Protein AF-A0AAN7GWX0-F1 (afdb_monomer)

pLDDT: mean 81.47, std 19.21, range [38.41, 98.56]

Radius of gyration: 35.19 Å; Cα contacts (8 Å, |Δi|>4): 285; chains: 1; bounding box: 68×93×85 Å

Solvent-accessible surface area (backbone atoms only — not comparable to full-atom values): 8100 Å² total; per-residue (Å²): 142,85,82,88,81,93,78,89,82,81,88,81,84,84,80,82,80,79,81,74,80,79,80,79,77,79,76,75,72,76,77,79,68,79,74,67,73,87,76,54,61,30,38,40,39,31,10,56,23,58,84,56,31,78,53,75,73,47,77,48,67,64,71,36,57,88,47,58,70,42,67,49,99,65,49,35,19,11,34,33,39,36,34,71,55,64,62,81,72,52,61,32,35,39,36,7,55,28,62,77,57,30,81,64,67,48,81,38,57,50,58,88,79,38,45,54,23,69,38,67,51,97,63,57,19,24,11,30,34,42,36,22,76,115

Sequence (134 aa):
MHASAFFVQLAALAAIAHAAPAAELDIIEPENHNITARSGWRTANVYTGSFCSGQTLGSHINFGCGGSCHKVDGQIWSILLNQEGTGNPKPTASLFMGDNCSGQHVSAGIYKNQHSGCTNLNNPAKSYYLYWNC

Foldseek 3Di:
DDDDDDDDDDDDDDDDPDDDDDDDPPPPDPPPPVPPPQDWKKKKWFALDAPSDHDTQDIDIDAEAPWDKFFGPGWTFKMKIFTPDFDPDWKKKWFAQDGRNDDDTDIDTDDHPDGMDMDGDPGTGGMMTIYGPD

Structure (mmCIF, N/CA/C/O backbone):
data_AF-A0AAN7GWX0-F1
#
_entry.id   AF-A0AAN7GWX0-F1
#
loop_
_atom_site.group_PDB
_atom_site.id
_atom_site.type_symbol
_atom_site.label_atom_id
_atom_site.label_alt_id
_atom_site.label_comp_id
_atom_site.label_asym_id
_atom_site.label_entity_id
_atom_site.label_seq_id
_atom_site.pdbx_PDB_ins_code
_atom_site.Cartn_x
_atom_site.Cartn_y
_atom_site.Cartn_z
_atom_site.occupancy
_atom_site.B_iso_or_equiv
_atom_site.auth_seq_id
_atom_site.auth_comp_id
_atom_site.auth_asym_id
_atom_site.auth_atom_id
_atom_site.pdbx_PDB_model_num
ATOM 1 N N . MET A 1 1 ? 52.543 -82.459 -68.320 1.00 46.09 1 MET A N 1
ATOM 2 C CA . MET A 1 1 ? 53.440 -81.439 -67.737 1.00 46.09 1 MET A CA 1
ATOM 3 C C . MET A 1 1 ? 53.495 -80.271 -68.703 1.00 46.09 1 MET A C 1
ATOM 5 O O . MET A 1 1 ? 54.020 -80.476 -69.782 1.00 46.09 1 MET A O 1
ATOM 9 N N . HIS A 1 2 ? 52.861 -79.145 -68.371 1.00 38.41 2 HIS A N 1
ATOM 10 C CA . HIS A 1 2 ? 53.174 -77.767 -68.787 1.00 38.41 2 HIS A CA 1
ATOM 11 C C . HIS A 1 2 ? 52.242 -76.840 -67.984 1.00 38.41 2 HIS A C 1
ATOM 13 O O . HIS A 1 2 ? 51.106 -77.207 -67.690 1.00 38.41 2 HIS A O 1
ATOM 19 N N . ALA A 1 3 ? 52.804 -75.728 -67.526 1.00 42.62 3 ALA A N 1
ATOM 20 C CA . ALA A 1 3 ? 52.337 -74.876 -66.439 1.00 42.62 3 ALA A CA 1
ATOM 21 C C . ALA A 1 3 ? 51.472 -73.688 -66.906 1.00 42.62 3 ALA A C 1
ATOM 23 O O . ALA A 1 3 ? 51.308 -73.472 -68.104 1.00 42.62 3 ALA A O 1
ATOM 24 N N . SER A 1 4 ? 51.077 -72.874 -65.916 1.00 46.19 4 SER A N 1
ATOM 25 C CA . SER A 1 4 ? 50.676 -71.455 -66.012 1.00 46.19 4 SER A CA 1
ATOM 26 C C . SER A 1 4 ? 49.176 -71.217 -66.250 1.00 46.19 4 SER A C 1
ATOM 28 O O . SER A 1 4 ? 48.554 -71.912 -67.034 1.00 46.19 4 SER A O 1
ATOM 30 N N . ALA A 1 5 ? 48.497 -70.260 -65.617 1.00 51.50 5 ALA A N 1
ATOM 31 C CA . ALA A 1 5 ? 48.919 -69.163 -64.755 1.00 51.50 5 ALA A CA 1
ATOM 32 C C . ALA A 1 5 ? 47.786 -68.812 -63.773 1.00 51.50 5 ALA A C 1
ATOM 34 O O . ALA A 1 5 ? 46.607 -68.857 -64.119 1.00 51.50 5 ALA A O 1
ATOM 35 N N . PHE A 1 6 ? 48.177 -68.426 -62.560 1.00 49.00 6 PHE A N 1
ATOM 36 C CA . PHE A 1 6 ? 47.354 -67.705 -61.594 1.00 49.00 6 PHE A CA 1
ATOM 37 C C . PHE A 1 6 ? 47.050 -66.304 -62.140 1.00 49.00 6 PHE A C 1
ATOM 39 O O . PHE A 1 6 ? 47.983 -65.557 -62.432 1.00 49.00 6 PHE A O 1
ATOM 46 N N . PHE A 1 7 ? 45.776 -65.919 -62.206 1.00 52.06 7 PHE A N 1
ATOM 47 C CA . PHE A 1 7 ? 45.385 -64.515 -62.304 1.00 52.06 7 PHE A CA 1
ATOM 48 C C . PHE A 1 7 ? 44.506 -64.143 -61.112 1.00 52.06 7 PHE A C 1
ATOM 50 O O . PHE A 1 7 ? 43.405 -64.650 -60.921 1.00 52.06 7 PHE A O 1
ATOM 57 N N . VAL A 1 8 ? 45.078 -63.264 -60.295 1.00 53.75 8 VAL A N 1
ATOM 58 C CA . VAL A 1 8 ? 44.460 -62.524 -59.198 1.00 53.75 8 VAL A CA 1
ATOM 59 C C . VAL A 1 8 ? 43.378 -61.617 -59.782 1.00 53.75 8 VAL A C 1
ATOM 61 O O . VAL A 1 8 ? 43.671 -60.848 -60.696 1.00 53.75 8 VAL A O 1
ATOM 64 N N . GLN A 1 9 ? 42.157 -61.658 -59.245 1.00 54.78 9 GLN A N 1
ATOM 65 C CA . GLN A 1 9 ? 41.152 -60.637 -59.534 1.00 54.78 9 GLN A CA 1
ATOM 66 C C . GLN A 1 9 ? 40.741 -59.914 -58.252 1.00 54.78 9 GLN A C 1
ATOM 68 O O . GLN A 1 9 ? 40.329 -60.499 -57.254 1.00 54.78 9 GLN A O 1
ATOM 73 N N . LEU A 1 10 ? 40.998 -58.614 -58.325 1.00 54.41 10 LEU A N 1
ATOM 74 C CA . LEU A 1 10 ? 40.991 -57.582 -57.307 1.00 54.41 10 LEU A CA 1
ATOM 75 C C . LEU A 1 10 ? 39.553 -57.261 -56.868 1.00 54.41 10 LEU A C 1
ATOM 77 O O . LEU A 1 10 ? 38.666 -57.101 -57.705 1.00 54.41 10 LEU A O 1
ATOM 81 N N . ALA A 1 11 ? 39.337 -57.136 -55.559 1.00 54.19 11 ALA A N 1
ATOM 82 C CA . ALA A 1 11 ? 38.079 -56.690 -54.974 1.00 54.19 11 ALA A CA 1
ATOM 83 C C . ALA A 1 11 ? 37.832 -55.198 -55.265 1.00 54.19 11 ALA A C 1
ATOM 85 O O . ALA A 1 11 ? 38.698 -54.365 -55.006 1.00 54.19 11 ALA A O 1
ATOM 86 N N . ALA A 1 12 ? 36.633 -54.857 -55.742 1.00 55.56 12 ALA A N 1
ATOM 87 C CA . ALA A 1 12 ? 36.152 -53.481 -55.825 1.00 55.56 12 ALA A CA 1
ATOM 88 C C . ALA A 1 12 ? 34.980 -53.305 -54.848 1.00 55.56 12 ALA A C 1
ATOM 90 O O . ALA A 1 12 ? 33.860 -53.738 -55.115 1.00 55.56 12 ALA A O 1
ATOM 91 N N . LEU A 1 13 ? 35.255 -52.699 -53.691 1.00 55.94 13 LEU A N 1
ATOM 92 C CA . LEU A 1 13 ? 34.251 -52.318 -52.700 1.00 55.94 13 LEU A CA 1
ATOM 93 C C . LEU A 1 13 ? 33.798 -50.883 -53.015 1.00 55.94 13 LEU A C 1
ATOM 95 O O . LEU A 1 13 ? 34.538 -49.929 -52.784 1.00 55.94 13 LEU A O 1
ATOM 99 N N . ALA A 1 14 ? 32.606 -50.725 -53.589 1.00 57.59 14 ALA A N 1
ATOM 100 C CA . ALA A 1 14 ? 32.020 -49.415 -53.862 1.00 57.59 14 ALA A CA 1
ATOM 101 C C . ALA A 1 14 ? 31.397 -48.847 -52.575 1.00 57.59 14 ALA A C 1
ATOM 103 O O . ALA A 1 14 ? 30.331 -49.283 -52.143 1.00 57.59 14 ALA A O 1
ATOM 104 N N . ALA A 1 15 ? 32.067 -47.879 -51.949 1.00 56.31 15 ALA A N 1
ATOM 105 C CA . ALA A 1 15 ? 31.513 -47.116 -50.836 1.00 56.31 15 ALA A CA 1
ATOM 106 C C . ALA A 1 15 ? 30.633 -45.978 -51.381 1.00 56.31 15 ALA A C 1
ATOM 108 O O . ALA A 1 15 ? 31.136 -45.015 -51.956 1.00 56.31 15 ALA A O 1
ATOM 109 N N . ILE A 1 16 ? 29.313 -46.083 -51.205 1.00 63.56 16 ILE A N 1
ATOM 110 C CA . ILE A 1 16 ? 28.370 -45.003 -51.519 1.00 63.56 16 ILE A CA 1
ATOM 111 C C . ILE A 1 16 ? 28.280 -44.094 -50.290 1.00 63.56 16 ILE A C 1
ATOM 113 O O . ILE A 1 16 ? 27.527 -44.364 -49.353 1.00 63.56 16 ILE A O 1
ATOM 117 N N . ALA A 1 17 ? 29.070 -43.020 -50.283 1.00 54.59 17 ALA A N 1
ATOM 118 C CA . ALA A 1 17 ? 28.944 -41.946 -49.306 1.00 54.59 17 ALA A CA 1
ATOM 119 C C . ALA A 1 17 ? 27.649 -41.163 -49.586 1.00 54.59 17 ALA A C 1
ATOM 121 O O . ALA A 1 17 ? 27.576 -40.372 -50.523 1.00 54.59 17 ALA A O 1
ATOM 122 N N . HIS A 1 18 ? 26.608 -41.409 -48.790 1.00 50.88 18 HIS A N 1
ATOM 123 C CA . HIS A 1 18 ? 25.409 -40.577 -48.781 1.00 50.88 18 HIS A CA 1
ATOM 124 C C . HIS A 1 18 ? 25.745 -39.254 -48.088 1.00 50.88 18 HIS A C 1
ATOM 126 O O . HIS A 1 18 ? 25.905 -39.206 -46.869 1.00 50.88 18 HIS A O 1
ATOM 132 N N . ALA A 1 19 ? 25.882 -38.186 -48.874 1.00 54.31 19 ALA A N 1
ATOM 133 C CA . ALA A 1 19 ? 25.996 -36.830 -48.362 1.00 54.31 19 ALA A CA 1
ATOM 134 C C . ALA A 1 19 ? 24.679 -36.447 -47.667 1.00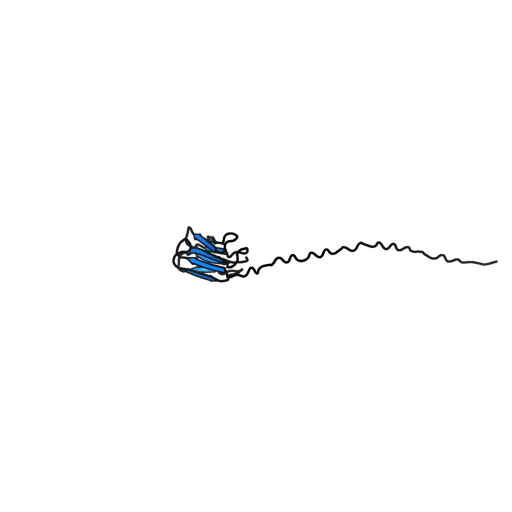 54.31 19 ALA A C 1
ATOM 136 O O . ALA A 1 19 ? 23.648 -36.278 -48.318 1.00 54.31 19 ALA A O 1
ATOM 137 N N . ALA A 1 20 ? 24.708 -36.349 -46.338 1.00 61.56 20 ALA A N 1
ATOM 138 C CA . ALA A 1 20 ? 23.620 -35.762 -45.570 1.00 61.56 20 ALA A CA 1
ATOM 139 C C . ALA A 1 20 ? 23.596 -34.241 -45.822 1.00 61.56 20 ALA A C 1
ATOM 141 O O . ALA A 1 20 ? 24.662 -33.617 -45.791 1.00 61.56 20 ALA A O 1
ATOM 142 N N . PRO A 1 21 ? 22.428 -33.625 -46.077 1.00 55.28 21 PRO A N 1
ATOM 143 C CA . PRO A 1 21 ? 22.339 -32.177 -46.189 1.00 55.28 21 PRO A CA 1
ATOM 144 C C . PRO A 1 21 ? 22.670 -31.545 -44.833 1.00 55.28 21 PRO A C 1
ATOM 146 O O . PRO A 1 21 ? 22.158 -31.967 -43.794 1.00 55.28 21 PRO A O 1
ATOM 149 N N . ALA A 1 22 ? 23.554 -30.549 -44.850 1.00 58.31 22 ALA A N 1
ATOM 150 C CA . ALA A 1 22 ? 23.852 -29.733 -43.685 1.00 58.31 22 ALA A CA 1
ATOM 151 C C . ALA A 1 22 ? 22.564 -29.026 -43.247 1.00 58.31 22 ALA A C 1
ATOM 153 O O . ALA A 1 22 ? 21.954 -28.306 -44.034 1.00 58.31 22 ALA A O 1
ATOM 154 N N . ALA A 1 23 ? 22.137 -29.264 -42.008 1.00 61.97 23 ALA A N 1
ATOM 155 C CA . ALA A 1 23 ? 21.085 -28.475 -41.392 1.00 61.97 23 ALA A CA 1
ATOM 156 C C . ALA A 1 23 ? 21.589 -27.031 -41.284 1.00 61.97 23 ALA A C 1
ATOM 158 O O . ALA A 1 23 ? 22.553 -26.756 -40.568 1.00 61.97 23 ALA A O 1
ATOM 159 N N . GLU A 1 24 ? 20.973 -26.133 -42.044 1.00 57.75 24 GLU A N 1
ATOM 160 C CA . GLU A 1 24 ? 21.209 -24.701 -41.944 1.00 57.75 24 GLU A CA 1
ATOM 161 C C . GLU A 1 24 ? 20.669 -24.252 -40.585 1.00 57.75 24 GLU A C 1
ATOM 163 O O . GLU A 1 24 ? 19.476 -24.359 -40.296 1.00 57.75 24 GLU A O 1
ATOM 168 N N . LEU A 1 25 ? 21.587 -23.879 -39.692 1.00 51.72 25 LEU A N 1
ATOM 169 C CA . LEU A 1 25 ? 21.250 -23.346 -38.384 1.00 51.72 25 LEU A CA 1
ATOM 170 C C . LEU A 1 25 ? 20.678 -21.949 -38.630 1.00 51.72 25 LEU A C 1
ATOM 172 O O . LEU A 1 25 ? 21.433 -21.009 -38.866 1.00 51.72 25 LEU A O 1
ATOM 176 N N . ASP A 1 26 ? 19.355 -21.832 -38.633 1.00 52.28 26 ASP A N 1
ATOM 177 C CA . ASP A 1 26 ? 18.676 -20.544 -38.700 1.00 52.28 26 ASP A CA 1
ATOM 178 C C . ASP A 1 26 ? 19.015 -19.792 -37.404 1.00 52.28 26 ASP A C 1
ATOM 180 O O . ASP A 1 26 ? 18.521 -20.108 -36.314 1.00 52.28 26 ASP A O 1
ATOM 18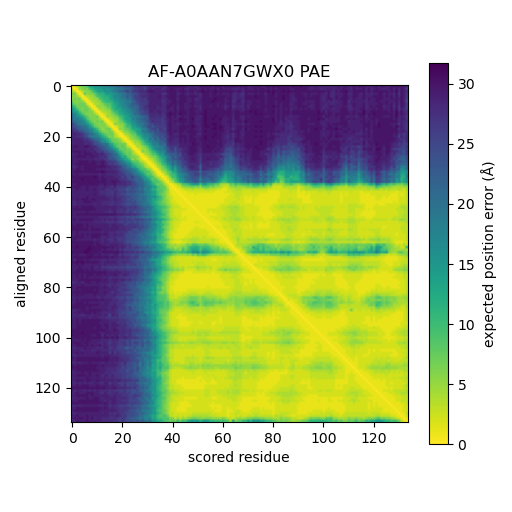4 N N . ILE A 1 27 ? 19.988 -18.884 -37.485 1.00 56.62 27 ILE A N 1
ATOM 185 C CA . ILE A 1 27 ? 20.389 -18.039 -36.365 1.00 56.62 27 ILE A CA 1
ATOM 186 C C . ILE A 1 27 ? 19.252 -17.041 -36.196 1.00 56.62 27 ILE A C 1
ATOM 188 O O . ILE A 1 27 ? 19.210 -16.011 -36.862 1.00 56.62 27 ILE A O 1
ATOM 192 N N . ILE A 1 28 ? 18.319 -17.365 -35.304 1.00 60.97 28 ILE A N 1
ATOM 193 C CA . ILE A 1 28 ? 17.329 -16.414 -34.811 1.00 60.97 28 ILE A CA 1
ATOM 194 C C . ILE A 1 28 ? 18.130 -15.276 -34.173 1.00 60.97 28 ILE A C 1
ATOM 196 O O . ILE A 1 28 ? 18.687 -15.438 -33.083 1.00 60.97 28 ILE A O 1
ATOM 200 N N . GLU A 1 29 ? 18.245 -14.145 -34.874 1.00 60.09 29 GLU A N 1
ATOM 201 C CA . GLU A 1 29 ? 18.754 -12.917 -34.277 1.00 60.09 29 GLU A CA 1
ATOM 202 C C . GLU A 1 29 ? 17.926 -12.660 -33.016 1.00 60.09 29 GLU A C 1
ATOM 204 O O . GLU A 1 29 ? 16.692 -12.679 -33.090 1.00 60.09 29 GLU A O 1
ATOM 209 N N . PRO A 1 30 ? 18.556 -12.475 -31.842 1.00 56.16 30 PRO A N 1
ATOM 210 C CA . PRO A 1 30 ? 17.808 -12.131 -30.654 1.00 56.16 30 PRO A CA 1
ATOM 211 C C . PRO A 1 30 ? 17.097 -10.821 -30.966 1.00 56.16 30 PRO A C 1
ATOM 213 O O . PRO A 1 30 ? 17.747 -9.787 -31.131 1.00 56.16 30 PRO A O 1
ATOM 216 N N . GLU A 1 31 ? 15.768 -10.878 -31.088 1.00 56.28 31 GLU A N 1
ATOM 217 C CA . GLU A 1 31 ? 14.948 -9.683 -31.144 1.00 56.28 31 GLU A CA 1
ATOM 218 C C . GLU A 1 31 ? 15.383 -8.864 -29.938 1.00 56.28 31 GLU A C 1
ATOM 220 O O . GLU A 1 31 ? 15.257 -9.293 -28.785 1.00 56.28 31 GLU A O 1
ATOM 225 N N . ASN A 1 32 ? 16.020 -7.731 -30.220 1.00 45.81 32 ASN A N 1
ATOM 226 C CA . ASN A 1 32 ? 16.518 -6.814 -29.218 1.00 45.81 32 ASN A CA 1
ATOM 227 C C . ASN A 1 32 ? 15.279 -6.107 -28.665 1.00 45.81 32 ASN A C 1
ATOM 229 O O . ASN A 1 32 ? 15.041 -4.921 -28.892 1.00 45.81 32 ASN A O 1
ATOM 233 N N . HIS A 1 33 ? 14.417 -6.875 -27.992 1.00 44.44 33 HIS A N 1
ATOM 234 C CA . HIS A 1 33 ? 13.448 -6.349 -27.073 1.00 44.44 33 HIS A CA 1
ATOM 235 C C . HIS A 1 33 ? 14.294 -5.531 -26.118 1.00 44.44 33 HIS A C 1
ATOM 237 O O . HIS A 1 33 ? 15.047 -6.080 -25.316 1.00 44.44 33 HIS A O 1
ATOM 243 N N . ASN A 1 34 ? 14.220 -4.212 -26.255 1.00 44.94 34 ASN A N 1
ATOM 244 C CA . ASN A 1 34 ? 14.642 -3.302 -25.217 1.00 44.94 34 ASN A CA 1
ATOM 245 C C . ASN A 1 34 ? 13.882 -3.748 -23.966 1.00 44.94 34 ASN A C 1
ATOM 247 O O . ASN A 1 34 ? 12.734 -3.356 -23.748 1.00 44.94 34 ASN A O 1
ATOM 251 N N . ILE A 1 35 ? 14.489 -4.627 -23.168 1.00 48.69 35 ILE A N 1
ATOM 252 C CA . ILE A 1 35 ? 14.043 -4.933 -21.823 1.00 48.69 35 ILE A CA 1
ATOM 253 C C . ILE A 1 35 ? 14.397 -3.662 -21.068 1.00 48.69 35 ILE A C 1
ATOM 255 O O . ILE A 1 35 ? 15.443 -3.567 -20.429 1.00 48.69 35 ILE A O 1
ATOM 259 N N . THR A 1 36 ? 13.563 -2.631 -21.225 1.00 50.97 36 THR A N 1
ATOM 260 C CA . THR A 1 36 ? 13.629 -1.441 -20.394 1.00 50.97 36 THR A CA 1
ATOM 261 C C . THR A 1 36 ? 13.651 -1.964 -18.974 1.00 50.97 36 THR A C 1
ATOM 263 O O . THR A 1 36 ? 12.773 -2.746 -18.589 1.00 50.97 36 THR A O 1
ATOM 266 N N . ALA A 1 37 ? 14.710 -1.635 -18.236 1.00 47.38 37 ALA A N 1
ATOM 267 C CA . ALA A 1 37 ? 14.876 -2.131 -16.889 1.00 47.38 37 ALA A CA 1
ATOM 268 C C . ALA A 1 37 ? 13.572 -1.864 -16.129 1.00 47.38 37 ALA A C 1
ATOM 270 O O . ALA A 1 37 ? 13.134 -0.723 -16.004 1.00 47.38 37 ALA A O 1
ATOM 271 N N . ARG A 1 38 ? 12.933 -2.927 -15.622 1.00 55.72 38 ARG A N 1
ATOM 272 C CA . ARG A 1 38 ? 11.702 -2.852 -14.809 1.00 55.72 38 ARG A CA 1
ATOM 273 C C . ARG A 1 38 ? 11.952 -2.186 -13.443 1.00 55.72 38 ARG A C 1
ATOM 275 O O . ARG A 1 38 ? 11.153 -2.319 -12.521 1.00 55.72 38 ARG A O 1
ATOM 282 N N . SER A 1 39 ? 13.109 -1.550 -13.279 1.00 56.22 39 SER A N 1
ATOM 283 C CA . SER A 1 39 ? 13.598 -0.927 -12.066 1.00 56.22 39 SER A CA 1
ATOM 284 C C . SER A 1 39 ? 13.282 0.560 -12.116 1.00 56.22 39 SER A C 1
ATOM 286 O O . SER A 1 39 ? 14.030 1.356 -12.672 1.00 56.22 39 SER A O 1
ATOM 288 N N . GLY A 1 40 ? 12.158 0.904 -11.511 1.00 72.31 40 GLY A N 1
ATOM 289 C CA . GLY A 1 40 ? 11.858 2.256 -11.082 1.00 72.31 40 GLY A CA 1
ATOM 290 C C . GLY A 1 40 ? 11.444 2.240 -9.617 1.00 72.31 40 GLY A C 1
ATOM 291 O O . GLY A 1 40 ? 11.232 1.167 -9.027 1.00 72.31 40 GLY A O 1
ATOM 292 N N . TRP A 1 41 ? 11.336 3.421 -9.022 1.00 85.19 41 TRP A N 1
ATOM 293 C CA . TRP A 1 41 ? 10.913 3.561 -7.638 1.00 85.19 41 TRP A CA 1
ATOM 294 C C . TRP A 1 41 ? 9.484 3.044 -7.494 1.00 85.19 41 TRP A C 1
ATOM 296 O O . TRP A 1 41 ? 8.603 3.407 -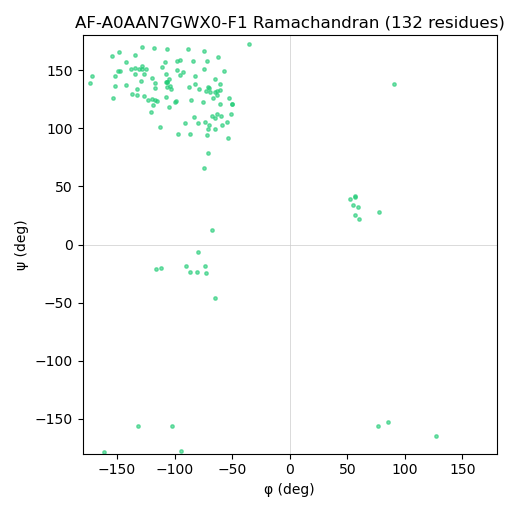8.273 1.00 85.19 41 TRP A O 1
ATOM 306 N N . ARG A 1 42 ? 9.242 2.205 -6.485 1.00 90.50 42 ARG A N 1
ATOM 307 C CA . ARG A 1 42 ? 7.880 1.876 -6.043 1.00 90.50 42 ARG A CA 1
ATOM 308 C C . ARG A 1 42 ? 7.677 2.346 -4.626 1.00 90.50 42 ARG A C 1
ATOM 310 O O . ARG A 1 42 ? 8.574 2.191 -3.798 1.00 90.50 42 ARG A O 1
ATOM 317 N N . THR A 1 43 ? 6.509 2.901 -4.350 1.00 94.38 43 THR A N 1
ATOM 318 C CA . THR A 1 43 ? 6.181 3.391 -3.015 1.00 94.38 43 THR A CA 1
ATOM 319 C C . THR A 1 43 ? 4.832 2.873 -2.559 1.00 94.38 43 THR A C 1
ATOM 321 O O . THR A 1 43 ? 3.952 2.588 -3.372 1.00 94.38 43 THR A O 1
ATOM 324 N N . ALA A 1 44 ? 4.689 2.720 -1.249 1.00 96.88 44 ALA A N 1
ATOM 325 C CA . ALA A 1 44 ? 3.438 2.371 -0.600 1.00 96.88 44 ALA A CA 1
ATOM 326 C C . ALA A 1 44 ? 3.217 3.311 0.581 1.00 96.88 44 ALA A C 1
ATOM 328 O O . ALA A 1 44 ? 4.103 3.441 1.424 1.00 96.88 44 ALA A O 1
ATOM 329 N N . ASN A 1 45 ? 2.044 3.932 0.655 1.00 98.06 45 ASN A N 1
ATOM 330 C CA . ASN A 1 45 ? 1.620 4.737 1.797 1.00 98.06 45 ASN A CA 1
ATOM 331 C C . ASN A 1 45 ? 0.269 4.236 2.293 1.00 98.06 45 ASN A C 1
ATOM 333 O O . ASN A 1 45 ? -0.664 4.124 1.502 1.00 98.06 45 ASN A O 1
ATOM 337 N N . VAL A 1 46 ? 0.152 3.954 3.586 1.00 98.12 46 VAL A N 1
ATOM 338 C CA . VAL A 1 46 ? -1.116 3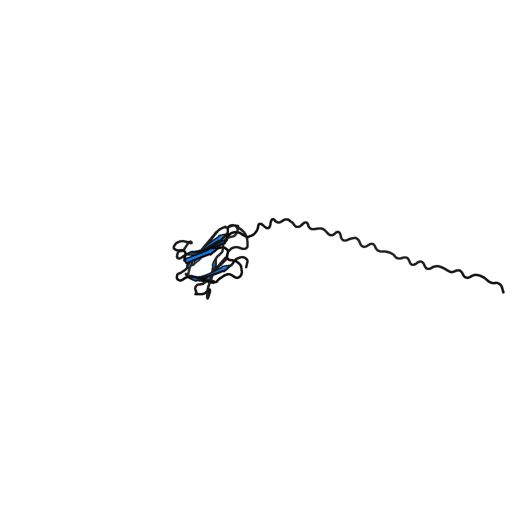.564 4.221 1.00 98.12 46 VAL A CA 1
ATOM 339 C C . VAL A 1 46 ? -1.676 4.724 5.032 1.00 98.12 46 VAL A C 1
ATOM 341 O O . VAL A 1 46 ? -0.915 5.444 5.680 1.00 98.12 46 VAL A O 1
ATOM 344 N N . TYR A 1 47 ? -2.995 4.898 5.019 1.00 98.56 47 TYR A N 1
ATOM 345 C CA . TYR A 1 47 ? -3.648 6.091 5.553 1.00 98.56 47 TYR A CA 1
ATOM 346 C C . TYR A 1 47 ? -4.764 5.776 6.550 1.00 98.56 47 TYR A C 1
ATOM 348 O O . TYR A 1 47 ? -5.441 4.748 6.444 1.00 98.56 47 TYR A O 1
ATOM 356 N N . THR A 1 48 ? -4.988 6.704 7.486 1.00 98.25 48 THR A N 1
ATOM 357 C CA . THR A 1 48 ? -6.115 6.666 8.436 1.00 98.25 48 THR A CA 1
ATOM 358 C C . THR A 1 48 ? -7.464 7.009 7.808 1.00 98.25 48 THR A C 1
ATOM 360 O O . THR A 1 48 ? -8.494 6.722 8.408 1.00 98.25 48 THR A O 1
ATOM 363 N N . GLY A 1 49 ? -7.487 7.646 6.637 1.00 97.69 49 GLY A N 1
ATOM 364 C CA . GLY A 1 49 ? -8.707 8.004 5.921 1.00 97.69 49 GLY A CA 1
ATOM 365 C C . GLY A 1 49 ? -8.952 7.128 4.697 1.00 97.69 49 GLY A C 1
ATOM 366 O O . GLY A 1 49 ? -8.081 6.389 4.235 1.00 97.69 49 GLY A O 1
ATOM 367 N N . SER A 1 50 ? -10.157 7.237 4.141 1.00 97.94 50 SER A N 1
ATOM 368 C CA . SER A 1 50 ? -10.454 6.734 2.796 1.00 97.94 50 SER A CA 1
ATOM 369 C C . SER A 1 50 ? -9.850 7.654 1.729 1.00 97.94 50 SER A C 1
ATOM 371 O O . SER A 1 50 ? -9.443 8.780 2.006 1.00 97.94 50 SER A O 1
ATOM 373 N N . PHE A 1 51 ? -9.804 7.176 0.494 1.00 97.81 51 PHE A N 1
ATOM 374 C CA . PHE A 1 51 ? -9.295 7.856 -0.697 1.00 97.81 51 PHE A CA 1
ATOM 375 C C . PHE A 1 51 ? -7.854 8.354 -0.550 1.00 97.81 51 PHE A C 1
ATOM 377 O O . PHE A 1 51 ? -7.497 9.394 -1.095 1.00 97.81 51 PHE A O 1
ATOM 384 N N . CYS A 1 52 ? -7.027 7.607 0.188 1.00 97.69 52 CYS A N 1
ATOM 385 C CA . CYS A 1 52 ? -5.621 7.920 0.430 1.00 97.69 52 CYS A CA 1
ATOM 386 C C . CYS A 1 52 ? -5.431 9.308 1.056 1.00 97.69 52 CYS A C 1
ATOM 388 O O . CYS A 1 52 ? -4.531 10.060 0.688 1.00 97.69 52 CYS A O 1
ATOM 390 N N . SER A 1 53 ? -6.322 9.641 1.996 1.00 97.94 53 SER A N 1
ATOM 391 C CA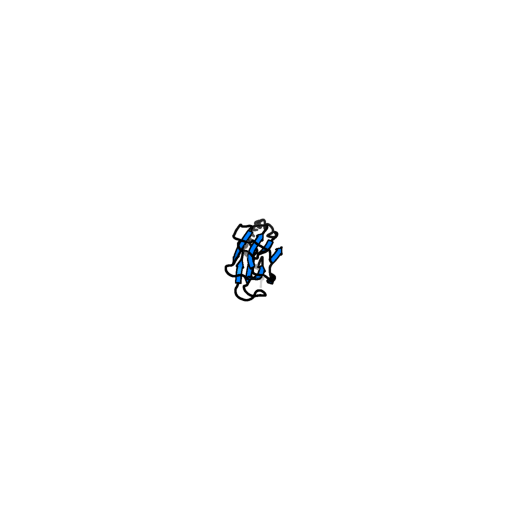 . SER A 1 53 ? -6.359 10.913 2.718 1.00 97.94 53 SER A CA 1
ATOM 392 C C . SER A 1 53 ? -6.150 10.722 4.223 1.00 97.94 53 SER A C 1
ATOM 394 O O . SER A 1 53 ? -6.194 9.608 4.743 1.00 97.94 53 SER A O 1
ATOM 396 N N . GLY A 1 54 ? -5.945 11.822 4.947 1.00 96.69 54 GLY A N 1
ATOM 397 C CA . GLY A 1 54 ? -5.683 11.795 6.385 1.00 96.69 54 GLY A CA 1
ATOM 398 C C . GLY A 1 54 ? -4.205 11.579 6.714 1.00 96.69 54 GLY A C 1
ATOM 399 O O . GLY A 1 54 ? -3.325 11.971 5.949 1.00 96.69 54 GLY A O 1
ATOM 400 N N . GLN A 1 55 ? -3.927 10.998 7.882 1.00 97.69 55 GLN A N 1
ATOM 401 C CA . GLN A 1 55 ? -2.557 10.781 8.351 1.00 97.69 55 GLN A CA 1
ATOM 402 C C . GLN A 1 55 ? -1.961 9.517 7.734 1.00 97.69 55 GLN A C 1
ATOM 404 O O . GLN A 1 55 ? -2.619 8.478 7.670 1.00 97.69 55 GLN A O 1
ATOM 409 N N . THR A 1 56 ? -0.694 9.598 7.329 1.00 97.62 56 THR A N 1
ATOM 410 C CA . THR A 1 56 ? 0.080 8.434 6.892 1.00 97.62 56 THR A CA 1
ATOM 411 C C . THR A 1 56 ? 0.497 7.608 8.109 1.00 97.62 56 THR A C 1
ATOM 413 O O . THR A 1 56 ? 1.174 8.115 9.000 1.00 97.62 56 THR A O 1
ATOM 416 N N . LEU A 1 57 ? 0.117 6.331 8.138 1.00 97.31 57 LEU A N 1
ATOM 417 C CA . LEU A 1 57 ? 0.488 5.377 9.193 1.00 97.31 57 LEU A CA 1
ATOM 418 C C . LEU A 1 57 ? 1.794 4.630 8.891 1.00 97.31 57 LEU A C 1
ATOM 420 O O . LEU A 1 57 ? 2.398 4.040 9.780 1.00 97.31 57 LEU A O 1
ATOM 424 N N . GLY A 1 58 ? 2.221 4.626 7.631 1.00 95.69 58 GLY A N 1
ATOM 425 C CA . GLY A 1 58 ? 3.442 3.972 7.183 1.00 95.69 58 GLY A CA 1
ATOM 426 C C . GLY A 1 58 ? 3.742 4.323 5.734 1.00 95.69 58 GLY A C 1
ATOM 427 O O . GLY A 1 58 ? 2.819 4.492 4.934 1.00 95.69 58 GLY A O 1
ATOM 428 N N . SER A 1 59 ? 5.031 4.448 5.423 1.00 96.12 59 SER A N 1
ATOM 429 C CA . SER A 1 59 ? 5.548 4.778 4.098 1.00 96.12 59 SER A CA 1
ATOM 430 C C . SER A 1 59 ? 6.741 3.887 3.786 1.00 96.12 59 SER A C 1
ATOM 432 O O . SER A 1 59 ? 7.650 3.769 4.607 1.00 96.12 59 SER A O 1
ATOM 434 N N . HIS A 1 60 ? 6.729 3.259 2.615 1.00 95.00 60 HIS A N 1
ATOM 435 C CA . HIS A 1 60 ? 7.766 2.323 2.188 1.00 95.00 60 HIS A CA 1
ATOM 436 C C . HIS A 1 60 ? 8.188 2.603 0.763 1.00 95.00 60 HIS A C 1
ATOM 438 O O . HIS A 1 60 ? 7.359 2.960 -0.076 1.00 95.00 60 HIS A O 1
ATOM 444 N N . ILE A 1 61 ? 9.467 2.372 0.486 1.00 92.38 61 ILE A N 1
ATOM 445 C CA . ILE A 1 61 ? 10.056 2.516 -0.841 1.00 92.38 61 ILE A CA 1
ATOM 446 C C . ILE A 1 61 ? 10.777 1.229 -1.244 1.00 92.38 61 ILE A C 1
ATOM 448 O O . ILE A 1 61 ? 11.357 0.540 -0.408 1.00 92.38 61 ILE A O 1
ATOM 452 N N . ASN A 1 62 ? 10.756 0.914 -2.536 1.00 88.88 62 ASN A N 1
ATOM 453 C CA . ASN A 1 62 ? 11.567 -0.126 -3.174 1.00 88.88 62 ASN A CA 1
ATOM 454 C C . ASN A 1 62 ? 11.437 -1.554 -2.610 1.00 88.88 62 ASN A C 1
ATOM 456 O O . ASN A 1 62 ? 12.319 -2.382 -2.842 1.00 88.88 62 ASN A O 1
ATOM 460 N N . PHE A 1 63 ? 10.304 -1.893 -1.989 1.00 88.88 63 PHE A N 1
ATOM 461 C CA . PHE A 1 63 ? 9.983 -3.266 -1.576 1.00 88.88 63 PHE A CA 1
ATOM 462 C C . PHE A 1 63 ? 10.016 -4.247 -2.762 1.00 88.88 63 PHE A C 1
ATOM 464 O O . PHE A 1 63 ? 9.786 -3.857 -3.909 1.00 88.88 63 PHE A O 1
ATOM 471 N N . GLY A 1 64 ? 10.367 -5.506 -2.495 1.00 85.06 64 GLY A N 1
ATOM 472 C CA . GLY A 1 64 ? 10.639 -6.530 -3.508 1.00 85.06 64 GLY A CA 1
ATOM 473 C C . GLY A 1 64 ? 9.926 -7.849 -3.230 1.00 85.06 64 GLY A C 1
ATOM 474 O O . GLY A 1 64 ? 8.904 -7.873 -2.540 1.00 85.06 64 GLY A O 1
ATOM 475 N N . CYS A 1 65 ? 10.469 -8.942 -3.774 1.00 78.00 65 CYS A N 1
ATOM 476 C CA . CYS A 1 65 ? 9.920 -10.267 -3.536 1.00 78.00 65 CYS A CA 1
ATOM 477 C C . CYS A 1 65 ? 10.414 -10.849 -2.205 1.00 78.00 65 CYS A C 1
ATOM 479 O O . CYS A 1 65 ? 11.540 -10.576 -1.796 1.00 78.00 65 CYS A O 1
ATOM 481 N N . GLY A 1 66 ? 9.559 -11.607 -1.511 1.00 72.12 66 GLY A N 1
ATOM 482 C CA . GLY A 1 66 ? 9.800 -12.022 -0.124 1.00 72.12 66 GLY A CA 1
ATOM 483 C C . GLY A 1 66 ? 9.525 -10.921 0.903 1.00 72.12 66 GLY A C 1
ATOM 484 O O . GLY A 1 66 ? 10.167 -10.909 1.943 1.00 72.12 66 GLY A O 1
ATOM 485 N N . GLY A 1 67 ? 8.608 -10.003 0.576 1.00 74.44 67 GLY A N 1
ATOM 486 C CA . GLY A 1 67 ? 8.188 -8.824 1.335 1.00 74.44 67 GLY A CA 1
ATOM 487 C C . GLY A 1 67 ? 8.121 -8.895 2.866 1.00 74.44 67 GLY A C 1
ATOM 488 O O . GLY A 1 67 ? 8.226 -9.938 3.509 1.00 74.44 67 GLY A O 1
ATOM 489 N N . SER A 1 68 ? 7.881 -7.741 3.479 1.00 84.12 68 SER A N 1
ATOM 490 C CA . SER A 1 68 ? 7.755 -7.602 4.929 1.00 84.12 68 SER A CA 1
ATOM 491 C C . SER A 1 68 ? 6.311 -7.374 5.358 1.00 84.12 68 SER A C 1
ATOM 493 O O . SER A 1 68 ? 5.562 -6.621 4.732 1.00 84.12 68 SER A O 1
ATOM 495 N N . CYS A 1 69 ? 5.937 -8.017 6.464 1.00 94.38 69 CYS A N 1
ATOM 496 C CA . CYS A 1 69 ? 4.722 -7.682 7.185 1.00 94.38 69 CYS A CA 1
ATOM 497 C C . CYS A 1 69 ? 4.951 -6.438 8.049 1.00 94.38 69 CYS A C 1
ATOM 499 O O . CYS A 1 69 ? 5.934 -6.362 8.788 1.00 94.38 69 CYS A O 1
ATOM 501 N N . HIS A 1 70 ? 4.017 -5.495 8.000 1.00 96.38 70 HIS A N 1
ATOM 502 C CA . HIS A 1 70 ? 4.042 -4.265 8.778 1.00 96.38 70 HIS A CA 1
ATOM 503 C C . HIS A 1 70 ? 2.776 -4.157 9.620 1.00 96.38 70 HIS A C 1
ATOM 505 O O . HIS A 1 70 ? 1.667 -4.190 9.087 1.00 96.38 70 HIS A O 1
ATOM 511 N N . LYS A 1 71 ? 2.938 -3.995 10.933 1.00 96.56 71 LYS A N 1
ATOM 512 C CA . LYS A 1 71 ? 1.851 -3.646 11.855 1.00 96.56 71 LYS A CA 1
ATOM 513 C C . LYS A 1 71 ? 1.792 -2.128 12.020 1.00 96.56 71 LYS A C 1
ATOM 515 O O . LYS A 1 71 ? 2.833 -1.473 11.985 1.00 96.56 71 LYS A O 1
ATOM 520 N N . VAL A 1 72 ? 0.600 -1.581 12.234 1.00 95.25 72 VAL A N 1
ATOM 521 C CA . VAL A 1 72 ? 0.414 -0.177 12.626 1.00 95.25 72 VAL A CA 1
ATOM 522 C C . VAL A 1 72 ? -0.392 -0.094 13.914 1.00 95.25 72 VAL A C 1
ATOM 524 O O . VAL A 1 72 ? -1.248 -0.935 14.169 1.00 95.25 72 VAL A O 1
ATOM 527 N N . ASP A 1 73 ? -0.167 0.952 14.704 1.00 91.50 73 ASP A N 1
ATOM 528 C CA . ASP A 1 73 ? -0.923 1.170 15.946 1.00 91.50 73 ASP A CA 1
ATOM 529 C C . ASP A 1 73 ? -2.322 1.783 15.693 1.00 91.50 73 ASP A C 1
ATOM 531 O O . ASP A 1 73 ? -3.146 1.890 16.599 1.00 91.50 73 ASP A O 1
ATOM 535 N N . GLY A 1 74 ? -2.622 2.151 14.441 1.00 93.12 74 GLY A N 1
ATOM 536 C CA . GLY A 1 74 ? -3.883 2.756 14.006 1.00 93.12 74 GLY A CA 1
ATOM 537 C C . GLY A 1 74 ? -4.854 1.801 13.299 1.00 93.12 74 GLY A C 1
ATOM 538 O O . GLY A 1 74 ? -4.849 0.585 13.490 1.00 93.12 74 GLY A O 1
ATOM 539 N N . GLN A 1 75 ? -5.740 2.378 12.488 1.00 97.06 75 GLN A N 1
ATOM 540 C CA . GLN A 1 75 ? -6.605 1.666 11.547 1.00 97.06 75 GLN A CA 1
ATOM 541 C C . GLN A 1 75 ? -6.298 2.159 10.138 1.00 97.06 75 GLN A C 1
ATOM 543 O O . GLN A 1 75 ? -6.357 3.360 9.877 1.00 97.06 75 GLN A O 1
ATOM 548 N N . ILE A 1 76 ? -5.971 1.234 9.244 1.00 98.44 76 ILE A N 1
ATOM 549 C CA . ILE A 1 76 ? -5.726 1.535 7.838 1.00 98.44 76 ILE A CA 1
ATOM 550 C C . ILE A 1 76 ? -7.067 1.510 7.124 1.00 98.44 76 ILE A C 1
ATOM 552 O O . ILE A 1 76 ? -7.762 0.498 7.166 1.00 98.44 76 ILE A O 1
ATOM 556 N N . TRP A 1 77 ? -7.404 2.597 6.444 1.00 98.56 77 TRP A N 1
ATOM 557 C CA . TRP A 1 77 ? -8.632 2.706 5.654 1.00 98.56 77 TRP A CA 1
ATOM 558 C C . TRP A 1 77 ? -8.362 2.781 4.155 1.00 98.56 77 TRP A C 1
ATOM 560 O O . TRP A 1 77 ? -9.234 2.460 3.347 1.00 98.56 77 TRP A O 1
ATOM 570 N N . SER A 1 78 ? -7.145 3.152 3.767 1.00 98.56 78 SER A N 1
ATOM 571 C CA . SER A 1 78 ? -6.718 3.093 2.376 1.00 98.56 78 SER A CA 1
ATOM 572 C C . SER A 1 78 ? -5.206 2.958 2.232 1.00 98.56 78 SER A C 1
ATOM 574 O O . SER A 1 78 ? -4.442 3.227 3.164 1.00 98.56 78 SER A O 1
ATOM 576 N N . ILE A 1 79 ? -4.779 2.527 1.047 1.00 98.56 79 ILE A N 1
ATOM 577 C CA . ILE A 1 79 ? -3.373 2.448 0.652 1.00 98.56 79 ILE A CA 1
ATOM 578 C C . ILE A 1 79 ? -3.176 3.045 -0.736 1.00 98.56 79 ILE A C 1
ATOM 580 O O . ILE A 1 79 ? -3.925 2.734 -1.664 1.00 98.56 79 ILE A O 1
ATOM 584 N N . LEU A 1 80 ? -2.146 3.876 -0.871 1.00 98.38 80 LEU A N 1
ATOM 585 C CA . LEU A 1 80 ? -1.640 4.368 -2.143 1.00 98.38 80 LEU A CA 1
ATOM 586 C C . LEU A 1 80 ? -0.414 3.552 -2.530 1.00 98.38 80 LEU A C 1
ATOM 588 O O . LEU A 1 80 ? 0.575 3.541 -1.797 1.00 98.38 80 LEU A O 1
ATOM 592 N N . LEU A 1 81 ? -0.464 2.926 -3.697 1.00 97.12 81 LEU A N 1
ATOM 593 C CA . LEU A 1 81 ? 0.692 2.311 -4.335 1.00 97.12 81 LEU A CA 1
ATOM 594 C C . LEU A 1 81 ? 1.115 3.185 -5.512 1.00 97.12 81 LEU A C 1
ATOM 596 O O . LEU A 1 81 ? 0.258 3.603 -6.290 1.00 97.12 81 LEU A O 1
ATOM 600 N N . ASN A 1 82 ? 2.417 3.431 -5.658 1.00 95.19 82 ASN A N 1
ATOM 601 C CA . ASN A 1 82 ? 2.987 4.120 -6.815 1.00 95.19 82 ASN A CA 1
ATOM 602 C C . ASN A 1 82 ? 4.135 3.321 -7.430 1.00 95.19 82 ASN A C 1
ATOM 604 O O . ASN A 1 82 ? 4.832 2.578 -6.736 1.00 95.19 82 ASN A O 1
ATOM 608 N N . GLN A 1 83 ? 4.357 3.537 -8.721 1.00 92.19 83 GLN A N 1
ATOM 609 C CA . GLN A 1 83 ? 5.488 3.047 -9.493 1.00 92.19 83 GLN A CA 1
ATOM 610 C C . GLN A 1 83 ? 5.946 4.109 -10.500 1.00 92.19 83 GLN A C 1
ATOM 612 O O . GLN A 1 83 ? 5.135 4.760 -11.161 1.00 92.19 83 GLN A O 1
ATOM 617 N N . GLU A 1 84 ? 7.258 4.281 -10.617 1.00 88.88 84 GLU A N 1
ATOM 618 C CA . GLU A 1 84 ? 7.882 5.215 -11.557 1.00 88.88 84 GLU A CA 1
ATOM 619 C C . GLU A 1 84 ? 7.626 4.805 -13.014 1.00 88.88 84 GLU A C 1
ATOM 621 O O . GLU A 1 84 ? 7.209 5.630 -13.819 1.00 88.88 84 GLU A O 1
ATOM 626 N N . GLY A 1 85 ? 7.795 3.522 -13.342 1.00 83.88 85 GLY A N 1
ATOM 627 C CA . GLY A 1 85 ? 7.433 2.957 -14.644 1.00 83.88 85 GLY A CA 1
ATOM 628 C C . GLY A 1 85 ? 6.044 2.320 -14.634 1.00 83.88 85 GLY A C 1
ATOM 629 O O . GLY A 1 85 ? 5.547 1.924 -13.584 1.00 83.88 85 GLY A O 1
ATOM 630 N N . THR A 1 86 ? 5.423 2.162 -15.806 1.00 82.94 86 THR A N 1
ATOM 631 C CA . THR A 1 86 ? 4.230 1.310 -15.948 1.00 82.94 86 THR A CA 1
ATOM 632 C C . THR A 1 86 ? 4.606 -0.067 -16.487 1.00 82.94 86 THR A C 1
ATOM 634 O O . THR A 1 86 ? 5.645 -0.243 -17.117 1.00 82.94 86 THR A O 1
ATOM 637 N N . GLY A 1 87 ? 3.752 -1.062 -16.246 1.00 78.19 87 GLY A N 1
ATOM 638 C CA . GLY A 1 87 ? 3.959 -2.430 -16.721 1.00 78.19 87 GLY A CA 1
ATOM 639 C C . GLY A 1 87 ? 3.866 -3.451 -15.596 1.00 78.19 87 GLY A C 1
ATOM 640 O O . GLY A 1 87 ? 3.331 -3.155 -14.532 1.00 78.19 87 GLY A O 1
ATOM 641 N N . ASN A 1 88 ? 4.340 -4.668 -15.865 1.00 81.38 88 ASN A N 1
ATOM 642 C CA . ASN A 1 88 ? 4.433 -5.749 -14.887 1.00 81.38 88 ASN A CA 1
ATOM 643 C C . ASN A 1 88 ? 5.909 -6.051 -14.565 1.00 81.38 88 ASN A C 1
ATOM 645 O O . ASN A 1 88 ? 6.761 -5.907 -15.445 1.00 81.38 88 ASN A O 1
ATOM 649 N N . PRO A 1 89 ? 6.208 -6.560 -13.359 1.00 83.75 89 PRO A N 1
ATOM 650 C CA . PRO A 1 89 ? 5.282 -6.766 -12.243 1.00 83.75 89 PRO A CA 1
ATOM 651 C C . PRO A 1 89 ? 4.928 -5.434 -11.572 1.00 83.75 89 PRO A C 1
ATOM 653 O O . PRO A 1 89 ? 5.721 -4.494 -11.582 1.00 83.75 89 PRO A O 1
ATOM 656 N N . LYS A 1 90 ? 3.730 -5.353 -10.994 1.00 88.12 90 LYS A N 1
ATOM 657 C CA . LYS A 1 90 ? 3.251 -4.143 -10.316 1.00 88.12 90 LYS A CA 1
ATOM 658 C C . LYS A 1 90 ? 3.450 -4.242 -8.814 1.00 88.12 90 LYS A C 1
ATOM 660 O O . LYS A 1 90 ? 3.400 -5.350 -8.274 1.00 88.12 90 LYS A O 1
ATOM 665 N N . PRO A 1 91 ? 3.657 -3.110 -8.120 1.00 91.25 91 PRO A N 1
ATOM 666 C CA . PRO A 1 91 ? 3.625 -3.112 -6.669 1.00 91.25 91 PRO A CA 1
ATOM 667 C C . PRO A 1 91 ? 2.244 -3.573 -6.214 1.00 91.25 91 PRO A C 1
ATOM 669 O O . PRO A 1 91 ? 1.220 -3.114 -6.730 1.00 91.25 91 PRO A O 1
ATOM 672 N N . THR A 1 92 ? 2.240 -4.498 -5.266 1.00 94.25 92 THR A N 1
ATOM 673 C CA . THR A 1 92 ? 1.027 -5.113 -4.739 1.00 94.25 92 THR A CA 1
ATOM 674 C C . THR A 1 92 ? 1.121 -5.149 -3.219 1.00 94.25 92 THR A C 1
ATOM 676 O O . THR A 1 92 ? 2.213 -5.175 -2.643 1.00 94.25 92 THR A O 1
ATOM 679 N N . ALA A 1 93 ? -0.028 -5.112 -2.558 1.00 96.44 93 ALA A N 1
ATOM 680 C CA . ALA A 1 93 ? -0.116 -5.244 -1.117 1.00 96.44 93 ALA A CA 1
ATOM 681 C C . ALA A 1 93 ? -1.289 -6.137 -0.721 1.00 96.44 93 ALA A C 1
ATOM 683 O O . ALA A 1 93 ? -2.313 -6.171 -1.399 1.00 96.44 93 ALA A O 1
ATOM 684 N N . SER A 1 94 ? -1.160 -6.804 0.417 1.00 97.38 94 SER A N 1
ATOM 685 C CA . SER A 1 94 ? -2.268 -7.471 1.099 1.00 97.38 94 SER A CA 1
ATOM 686 C C . SER A 1 94 ? -2.488 -6.776 2.437 1.00 97.38 94 SER A C 1
ATOM 688 O O . SER A 1 94 ? -1.553 -6.660 3.223 1.00 97.38 94 SER A O 1
ATOM 690 N N . LEU A 1 95 ? -3.700 -6.282 2.684 1.00 98.31 95 LEU A N 1
ATOM 691 C CA . LEU A 1 95 ? -4.085 -5.555 3.895 1.00 98.31 95 LEU A CA 1
ATOM 692 C C . LEU A 1 95 ? -4.922 -6.466 4.781 1.00 98.31 95 LEU A C 1
ATOM 694 O O . LEU A 1 95 ? -5.993 -6.900 4.368 1.00 98.31 95 LEU A O 1
ATOM 698 N N . PHE A 1 96 ? -4.438 -6.747 5.983 1.00 98.25 96 PHE A N 1
ATOM 699 C CA . PHE A 1 96 ? -4.994 -7.733 6.900 1.00 98.25 96 PHE A CA 1
ATOM 700 C C . PHE A 1 96 ? -5.768 -7.056 8.027 1.00 98.25 96 PHE A C 1
ATOM 702 O O . PHE A 1 96 ? -5.306 -6.079 8.621 1.00 98.25 96 PHE A O 1
ATOM 709 N N . MET A 1 97 ? -6.939 -7.605 8.349 1.00 97.31 97 MET A N 1
ATOM 710 C CA . MET A 1 97 ? -7.782 -7.110 9.446 1.00 97.31 97 MET A CA 1
ATOM 711 C C . MET A 1 97 ? -7.197 -7.450 10.824 1.00 97.31 97 MET A C 1
ATOM 713 O O . MET A 1 97 ? -7.473 -6.751 11.796 1.00 97.31 97 MET A O 1
ATOM 717 N N . GLY A 1 98 ? -6.381 -8.506 10.906 1.00 96.38 98 GLY A N 1
ATOM 718 C CA . GLY A 1 98 ? -5.634 -8.876 12.103 1.00 96.38 98 GLY A CA 1
ATOM 719 C C . GLY A 1 98 ? -4.262 -8.209 12.188 1.00 96.38 98 GLY A C 1
ATOM 720 O O . GLY A 1 98 ? -3.744 -7.638 11.224 1.00 96.38 98 GLY A O 1
ATOM 721 N N . ASP A 1 99 ? -3.645 -8.320 13.360 1.00 95.44 99 ASP A N 1
ATO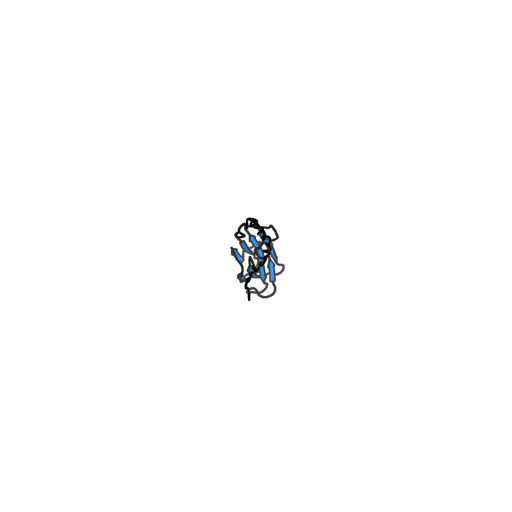M 722 C CA . ASP A 1 99 ? -2.251 -7.937 13.563 1.00 95.44 99 ASP A CA 1
ATOM 723 C C . ASP A 1 99 ? -1.296 -8.927 12.879 1.00 95.44 99 ASP A C 1
ATOM 725 O O . ASP A 1 99 ? -1.643 -10.084 12.635 1.00 95.44 99 ASP A O 1
ATOM 729 N N . ASN A 1 100 ? -0.068 -8.480 12.598 1.00 95.31 100 ASN A N 1
ATOM 730 C CA . ASN A 1 100 ? 1.024 -9.316 12.079 1.00 95.31 100 ASN A CA 1
ATOM 731 C C . ASN A 1 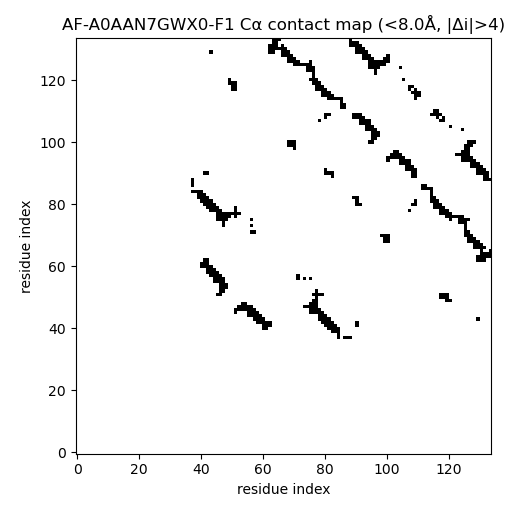100 ? 0.664 -10.131 10.817 1.00 95.31 100 ASN A C 1
ATOM 733 O O . ASN A 1 100 ? 1.068 -11.281 10.673 1.00 95.31 100 ASN A O 1
ATOM 737 N N . CYS A 1 101 ? -0.091 -9.524 9.900 1.00 96.31 101 CYS A N 1
ATOM 738 C CA . CYS A 1 101 ? -0.518 -10.090 8.621 1.00 96.31 101 CYS A CA 1
ATOM 739 C C . CYS A 1 101 ? -1.293 -11.401 8.764 1.00 96.31 101 CYS A C 1
ATOM 741 O O . CYS A 1 101 ? -1.096 -12.350 8.008 1.00 96.31 101 CYS A O 1
A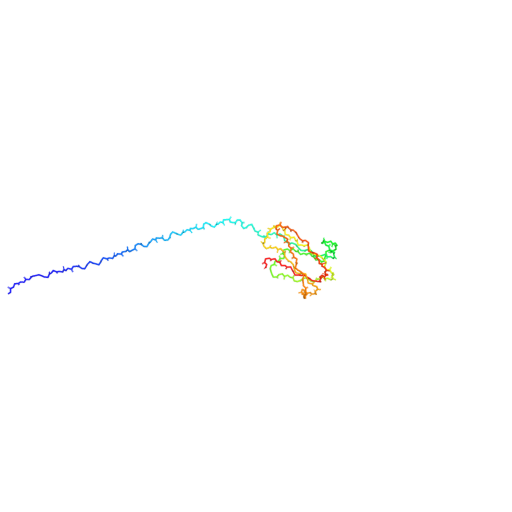TOM 743 N N . SER A 1 102 ? -2.179 -11.444 9.758 1.00 96.31 102 SER A N 1
ATOM 744 C CA . SER A 1 102 ? -3.025 -12.596 10.046 1.00 96.31 102 SER A CA 1
ATOM 745 C C . SER A 1 102 ? -4.493 -12.351 9.688 1.00 96.31 102 SER A C 1
ATOM 747 O O . SER A 1 102 ? -4.979 -11.218 9.632 1.00 96.31 102 SER A O 1
ATOM 749 N N . GLY A 1 103 ? -5.219 -13.448 9.467 1.00 95.06 103 GLY A N 1
ATOM 750 C CA . GLY A 1 103 ? -6.658 -13.429 9.224 1.00 95.06 103 GLY A CA 1
ATOM 751 C C . GLY A 1 103 ? -7.053 -12.991 7.811 1.00 95.06 103 GLY A C 1
ATOM 752 O O . GLY A 1 103 ? -6.301 -13.142 6.848 1.00 95.06 103 GLY A O 1
ATOM 753 N N . GLN A 1 104 ? -8.285 -12.490 7.688 1.00 96.75 104 GLN A N 1
ATOM 754 C CA . GLN A 1 104 ? -8.840 -12.031 6.416 1.00 96.75 104 GLN A CA 1
ATOM 755 C C . GLN A 1 104 ? -8.062 -10.823 5.885 1.00 96.75 104 GLN A C 1
ATOM 757 O O . GLN A 1 104 ? -7.689 -9.928 6.648 1.00 96.75 104 GLN A O 1
ATOM 762 N N . HIS A 1 105 ? -7.887 -10.773 4.563 1.00 97.12 105 HIS A N 1
ATOM 763 C CA . HIS A 1 105 ? -7.220 -9.668 3.895 1.00 97.12 105 HIS A CA 1
ATOM 764 C C . HIS A 1 105 ? -7.960 -9.166 2.655 1.00 97.12 105 HIS A C 1
ATOM 766 O O . HIS A 1 105 ? -8.824 -9.843 2.097 1.00 97.12 105 HIS A O 1
ATOM 772 N N . VAL A 1 106 ? -7.578 -7.964 2.232 1.00 97.62 106 VAL A N 1
ATOM 773 C CA . VAL A 1 106 ? -7.935 -7.344 0.954 1.00 97.62 106 VAL A CA 1
ATOM 774 C C . VAL A 1 106 ? -6.654 -7.133 0.159 1.00 97.62 106 VAL A C 1
ATOM 776 O O . VAL A 1 106 ? -5.664 -6.649 0.704 1.00 97.62 106 VAL A O 1
ATOM 779 N N . SER A 1 107 ? -6.662 -7.479 -1.125 1.00 96.31 107 SER A N 1
ATOM 780 C CA . SER A 1 107 ? -5.536 -7.208 -2.021 1.00 96.31 107 SER A CA 1
ATOM 781 C C . SER A 1 107 ? -5.657 -5.815 -2.634 1.00 96.31 107 SER A C 1
ATOM 783 O O . SER A 1 107 ? -6.725 -5.424 -3.101 1.00 96.31 107 SER A O 1
ATOM 785 N N . ALA A 1 108 ? -4.548 -5.087 -2.663 1.00 96.50 108 ALA A N 1
ATOM 786 C CA . ALA A 1 108 ? -4.407 -3.783 -3.292 1.00 96.50 108 ALA A CA 1
ATOM 787 C C . ALA A 1 108 ? -3.340 -3.842 -4.383 1.00 96.50 108 ALA A C 1
ATOM 789 O O . ALA A 1 108 ? -2.311 -4.501 -4.238 1.00 96.50 108 ALA A O 1
ATOM 790 N N . GLY A 1 109 ? -3.574 -3.117 -5.468 1.00 93.06 109 GLY A N 1
ATOM 791 C CA . GLY A 1 109 ? -2.672 -3.063 -6.608 1.00 93.06 109 GLY A CA 1
ATOM 792 C C . GLY A 1 109 ? -2.944 -1.841 -7.471 1.00 93.06 109 GLY A C 1
ATOM 793 O O . GLY A 1 109 ? -3.823 -1.029 -7.185 1.00 93.06 109 GLY A O 1
ATOM 794 N N . ILE A 1 110 ? -2.182 -1.730 -8.554 1.00 93.06 110 ILE A N 1
ATOM 795 C CA . ILE A 1 110 ? -2.319 -0.656 -9.537 1.00 93.06 110 ILE A CA 1
ATOM 796 C C . ILE A 1 110 ? -2.936 -1.222 -10.825 1.00 93.06 110 ILE A C 1
ATOM 798 O O . ILE A 1 110 ? -2.600 -2.326 -11.275 1.00 93.06 110 ILE A O 1
ATOM 802 N N . TYR A 1 111 ? -3.839 -0.476 -11.462 1.00 86.44 111 TYR A N 1
ATOM 803 C CA . TYR A 1 111 ? -4.406 -0.875 -12.753 1.00 86.44 111 TYR A CA 1
ATOM 804 C C . TYR A 1 111 ? -3.337 -0.959 -13.853 1.00 86.44 111 TYR A C 1
ATOM 806 O O . TYR A 1 111 ? -2.204 -0.497 -13.718 1.00 86.44 111 TYR A O 1
ATOM 814 N N . LYS A 1 112 ? -3.648 -1.659 -14.950 1.00 83.56 112 LYS A N 1
ATOM 815 C CA . LYS A 1 112 ? -2.718 -1.775 -16.085 1.00 83.56 112 LYS A CA 1
ATOM 816 C C . LYS A 1 112 ? -2.433 -0.380 -16.651 1.00 83.56 112 LYS A C 1
ATOM 818 O O . LYS A 1 112 ? -3.354 0.417 -16.776 1.00 83.56 112 LYS A O 1
ATOM 823 N N . ASN A 1 113 ? -1.167 -0.122 -16.985 1.00 85.06 113 ASN A N 1
ATOM 824 C CA . ASN A 1 113 ? -0.689 1.147 -17.545 1.00 85.06 113 ASN A CA 1
ATOM 825 C C . ASN A 1 113 ? -0.911 2.376 -16.640 1.00 85.06 113 ASN A C 1
ATOM 827 O O . ASN A 1 113 ? -0.935 3.494 -17.136 1.00 85.06 113 ASN A O 1
ATOM 831 N N . GLN A 1 114 ? -1.080 2.182 -15.329 1.00 89.56 114 GLN A N 1
ATOM 832 C CA . GLN A 1 114 ? -1.174 3.275 -14.361 1.00 89.56 114 GLN A CA 1
ATOM 833 C C . GLN A 1 114 ? 0.099 3.356 -13.520 1.00 89.56 114 GLN A C 1
ATOM 835 O O . GLN A 1 114 ? 0.718 2.333 -13.220 1.00 89.56 114 GLN A O 1
ATOM 840 N N . HIS A 1 115 ? 0.471 4.571 -13.129 1.00 93.12 115 HIS A N 1
ATOM 841 C CA . HIS A 1 115 ? 1.598 4.819 -12.225 1.00 93.12 115 HIS A CA 1
ATOM 842 C C . HIS A 1 115 ? 1.197 4.737 -10.758 1.00 93.12 115 HIS A C 1
ATOM 844 O O . HIS A 1 115 ? 2.041 4.474 -9.911 1.00 93.12 115 HIS A O 1
ATOM 850 N N . SER A 1 116 ? -0.079 4.948 -10.446 1.00 95.50 116 SER A N 1
ATOM 851 C CA . SER A 1 116 ? -0.571 4.959 -9.077 1.00 95.50 116 SER A CA 1
ATOM 852 C C . SER A 1 116 ? -1.944 4.313 -8.957 1.00 95.50 116 SER A C 1
ATOM 854 O O . SER A 1 116 ? -2.701 4.205 -9.926 1.00 95.50 116 SER A O 1
ATOM 856 N N . GLY A 1 117 ? -2.257 3.847 -7.754 1.00 96.19 117 GLY A N 1
ATOM 857 C CA . GLY A 1 117 ? -3.551 3.271 -7.425 1.00 96.19 117 GLY A CA 1
ATOM 858 C C . GLY A 1 117 ? -3.845 3.434 -5.944 1.00 96.19 117 GLY A C 1
ATOM 859 O O . GLY A 1 117 ? -3.039 3.036 -5.104 1.00 96.19 117 GLY A O 1
ATOM 860 N N . CYS A 1 118 ? -5.004 4.014 -5.636 1.00 97.94 118 CYS A N 1
ATOM 861 C CA . CYS A 1 118 ? -5.528 4.072 -4.280 1.00 97.94 118 CYS A CA 1
ATOM 862 C C . CYS A 1 118 ? -6.563 2.964 -4.088 1.00 97.94 118 CYS A C 1
ATOM 864 O O . CYS A 1 118 ? -7.541 2.895 -4.834 1.00 97.94 118 CYS A O 1
ATOM 866 N N . THR A 1 119 ? -6.361 2.107 -3.091 1.00 98.38 119 THR A N 1
ATOM 867 C CA . THR A 1 119 ? -7.343 1.089 -2.702 1.00 98.38 119 THR A CA 1
ATOM 868 C C . THR A 1 119 ? -7.988 1.489 -1.384 1.00 98.38 119 THR A C 1
ATOM 870 O O . THR A 1 119 ? -7.286 1.743 -0.407 1.00 98.38 119 THR A O 1
ATOM 873 N N . ASN A 1 120 ? -9.319 1.527 -1.365 1.00 98.25 120 ASN A N 1
ATOM 874 C CA . ASN A 1 120 ? -10.123 1.786 -0.174 1.00 98.25 120 ASN A CA 1
ATOM 875 C C . ASN A 1 120 ? -10.573 0.480 0.463 1.00 98.25 120 ASN A C 1
ATOM 877 O O . ASN A 1 120 ? -10.870 -0.485 -0.243 1.00 98.25 120 ASN A O 1
ATOM 881 N N . LEU A 1 121 ? -10.664 0.473 1.788 1.00 97.56 121 LEU A N 1
ATOM 882 C CA . LEU A 1 121 ? -11.182 -0.659 2.535 1.00 97.56 121 LEU A CA 1
ATOM 883 C C . LEU A 1 121 ? -12.577 -0.352 3.076 1.00 97.56 121 LEU A C 1
ATOM 885 O O . LEU A 1 121 ? -12.831 0.731 3.592 1.00 97.56 121 LEU A O 1
ATOM 889 N N . ASN A 1 122 ? -13.460 -1.348 3.016 1.00 96.94 122 ASN A N 1
ATOM 890 C CA . ASN A 1 122 ? -14.770 -1.274 3.668 1.00 96.94 122 ASN A CA 1
ATOM 891 C C . ASN A 1 122 ? -14.681 -1.579 5.174 1.00 96.94 122 ASN A C 1
ATOM 893 O O . ASN A 1 122 ? -15.541 -1.156 5.935 1.00 96.94 122 ASN A O 1
ATOM 897 N N . ASN A 1 123 ? -13.637 -2.304 5.594 1.00 96.75 123 ASN A N 1
ATOM 898 C CA . ASN A 1 123 ? -13.315 -2.602 6.987 1.00 96.75 123 ASN A CA 1
ATOM 899 C C . ASN A 1 123 ? -11.848 -2.240 7.246 1.00 96.75 123 ASN A C 1
ATOM 901 O O . ASN A 1 123 ? -11.014 -2.504 6.377 1.00 96.75 123 ASN A O 1
ATOM 905 N N . PRO A 1 124 ? -11.507 -1.666 8.407 1.00 97.25 124 PRO A N 1
ATOM 906 C CA . PRO A 1 124 ? -10.162 -1.178 8.651 1.00 97.25 124 PRO A CA 1
ATOM 907 C C . PRO A 1 124 ? -9.166 -2.318 8.860 1.00 97.25 124 PRO A C 1
ATOM 909 O O . PRO A 1 124 ? -9.383 -3.196 9.695 1.00 97.25 124 PRO A O 1
ATOM 912 N N . ALA A 1 125 ? -8.030 -2.248 8.170 1.00 98.38 125 ALA A N 1
ATOM 913 C CA . ALA A 1 125 ? -6.915 -3.164 8.379 1.00 98.38 125 ALA A CA 1
ATOM 914 C C . ALA A 1 125 ? -6.012 -2.718 9.545 1.00 98.38 125 ALA A C 1
ATOM 916 O O . ALA A 1 125 ? -5.970 -1.542 9.922 1.00 98.38 125 ALA A O 1
ATOM 917 N N . LYS A 1 126 ? -5.266 -3.672 10.106 1.00 98.19 126 LYS A N 1
ATOM 918 C CA . LYS A 1 126 ? -4.312 -3.489 11.216 1.00 98.19 126 LYS A CA 1
ATOM 919 C C . LYS A 1 126 ? -2.868 -3.775 10.825 1.00 98.19 126 LYS A C 1
ATOM 921 O O . LYS A 1 126 ? -1.930 -3.287 11.456 1.00 98.19 126 LYS A O 1
ATOM 926 N N . SER A 1 127 ? -2.676 -4.529 9.751 1.00 98.19 127 SER A N 1
ATOM 927 C CA . SER A 1 127 ? -1.357 -4.812 9.206 1.00 98.19 127 SER A CA 1
ATOM 928 C C . SER A 1 127 ? -1.406 -4.976 7.692 1.00 98.19 127 SER A C 1
ATOM 930 O O . SER A 1 127 ? -2.479 -5.081 7.096 1.00 98.19 127 SER A O 1
ATOM 932 N N . TYR A 1 128 ? -0.248 -4.942 7.045 1.00 98.00 128 TYR A N 1
ATOM 933 C CA . TYR A 1 128 ? -0.144 -5.099 5.600 1.00 98.00 128 TYR A CA 1
ATOM 934 C C . TYR A 1 128 ? 1.175 -5.746 5.200 1.00 98.00 128 TYR A C 1
ATOM 936 O O . TYR A 1 128 ? 2.200 -5.565 5.855 1.00 98.00 128 TYR A O 1
ATOM 944 N N . TYR A 1 129 ? 1.136 -6.487 4.100 1.00 97.25 129 TYR A N 1
ATOM 945 C CA . TYR A 1 129 ? 2.284 -7.140 3.491 1.00 97.25 129 TYR A CA 1
ATOM 946 C C . TYR A 1 129 ? 2.509 -6.556 2.100 1.00 97.25 129 TYR A C 1
ATOM 948 O O . TYR A 1 129 ? 1.584 -6.547 1.286 1.00 97.25 129 TYR A O 1
ATOM 956 N N . LEU A 1 130 ? 3.712 -6.052 1.830 1.00 95.56 130 LEU A N 1
ATOM 957 C CA . LEU A 1 130 ? 4.070 -5.435 0.549 1.00 95.56 130 LEU A CA 1
ATOM 958 C C . LEU A 1 130 ? 4.904 -6.395 -0.286 1.00 95.56 130 LEU A C 1
ATOM 960 O O . LEU A 1 130 ? 5.864 -6.959 0.227 1.00 95.56 130 LEU A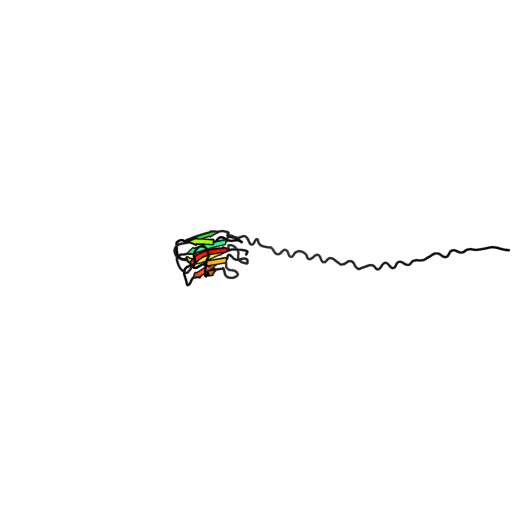 O 1
ATOM 964 N N . TYR A 1 131 ? 4.591 -6.547 -1.568 1.00 92.31 131 TYR A N 1
ATOM 965 C CA . TYR A 1 131 ? 5.341 -7.436 -2.451 1.00 92.31 131 TYR A CA 1
ATOM 966 C C . TYR A 1 131 ? 5.386 -6.923 -3.888 1.00 92.31 131 TYR A C 1
ATOM 968 O O . TYR A 1 131 ? 4.494 -6.221 -4.373 1.00 92.31 131 TYR A O 1
ATOM 976 N N . TRP A 1 132 ? 6.480 -7.259 -4.565 1.00 89.19 132 TRP A N 1
ATOM 977 C CA . TRP A 1 132 ? 6.733 -6.882 -5.948 1.00 89.19 132 TRP A CA 1
ATOM 978 C C . TRP A 1 132 ? 7.623 -7.922 -6.621 1.00 89.19 132 TRP A C 1
ATOM 980 O O . TRP A 1 132 ? 8.626 -8.333 -6.041 1.00 89.19 132 TRP A O 1
ATOM 990 N N . ASN A 1 133 ? 7.289 -8.301 -7.858 1.00 83.44 133 ASN A N 1
ATOM 991 C CA . ASN A 1 133 ? 7.998 -9.346 -8.609 1.00 83.44 133 ASN A CA 1
ATOM 992 C C . ASN A 1 133 ? 8.004 -10.718 -7.904 1.00 83.44 133 ASN A C 1
ATOM 994 O O . ASN A 1 133 ? 8.966 -11.475 -8.022 1.00 83.44 133 ASN A O 1
ATOM 998 N N . CYS A 1 134 ? 6.920 -10.984 -7.173 1.00 70.81 134 CYS A N 1
ATOM 999 C CA . CYS A 1 134 ? 6.393 -12.307 -6.875 1.00 70.81 134 CYS A CA 1
ATOM 1000 C C . CYS A 1 134 ? 5.067 -12.442 -7.650 1.00 70.81 134 CYS A C 1
ATOM 1002 O O . CYS A 1 134 ? 4.655 -13.586 -7.891 1.00 70.81 134 CYS A O 1
#

Nearest PDB structures (foldseek):
  3rj2-assembly1_X  TM=5.983E-01  e=1.353E-01  Singapore grouper iridovirus
  7mrk-assembly2_D  TM=3.816E-01  e=1.303E+00  Gallus gallus
  6ej7-assembly1_A  TM=4.752E-01  e=3.442E+00  Homo sapiens
  6eja-assembly1_A  TM=4.784E-01  e=4.507E+00  Homo sapiens
  6foa-assembly1_A  TM=4.765E-01  e=5.592E+00  Homo sapiens

Organism: NCBI:txid252190

Mean predicted aligned error: 13.5 Å

Secondary structure (DSSP, 8-state):
-------------------PPP-------------------EEEEEESSSTT-S-EEEEEES--TT--EEEEEEEEEEEEEEESS-SSSPPEEEEESSGGG-S-EEEEE--TT-SEEEEEEEEEEEEEEEES--